Protein AF-A0A923CN54-F1 (afdb_monomer)

Solvent-accessible surface area (backbone atoms only — not comparable to full-atom values): 6720 Å² total; per-residue (Å²): 111,70,64,60,51,50,46,52,52,50,50,55,49,50,35,51,48,52,32,52,49,51,51,50,47,38,72,78,37,7,81,83,65,65,39,68,83,54,52,69,68,59,52,38,51,52,45,40,52,42,47,67,66,42,49,57,47,49,66,72,50,44,60,81,80,33,60,73,70,61,29,54,55,50,41,54,53,52,46,52,53,53,44,51,49,49,48,38,66,76,66,68,44,68,93,79,60,63,65,63,64,55,49,52,47,50,52,51,47,49,53,50,50,52,57,53,60,73,75,107

Mean predicted aligned error: 8.69 Å

Nearest PDB structures (foldseek):
  4u7u-assembly3_M  TM=4.356E-01  e=8.087E+00  Escherichia coli K-12
  8ta2-assembly1_A  TM=2.892E-01  e=6.222E+00  Homo sapiens

Secondary structure (DSSP, 8-state):
-HHHHHHHHHHHHHHHHHHHHHHHHHHHHTTTTT-TTS-HHHHHHHHHHHHHHHHHHHHHTGGGT--HHHHHHHHHHHHHHHHHHHHHHHHT--TTS-HHHHHHHHHHHHHHHHHHHHT-

Sequence (120 aa):
MEYELAFLKALSLTIGLECFMAVLLKKFFGGRLKLSSVSYIRLIGFVAVASALTLPYAWFILPAFFSGLTYILIAEVSVTLVEAVFYGFALKLPYKIPIWSAITLSVAANAFSYLVGLAS

Structure (mmCIF, N/CA/C/O backbone):
data_AF-A0A923CN54-F1
#
_entry.id   AF-A0A923CN54-F1
#
loop_
_atom_site.group_PDB
_atom_site.id
_atom_site.type_symbol
_atom_site.label_atom_id
_atom_site.label_alt_id
_atom_site.label_comp_id
_atom_site.label_asym_id
_atom_site.label_entity_id
_atom_site.label_seq_id
_atom_site.pdbx_PDB_ins_code
_atom_site.Cartn_x
_atom_site.Cartn_y
_atom_site.Cartn_z
_atom_site.occupancy
_atom_site.B_iso_or_equiv
_atom_site.auth_seq_id
_atom_site.auth_comp_id
_atom_site.auth_asym_id
_atom_site.auth_atom_id
_atom_site.pdbx_PDB_model_num
ATOM 1 N N . MET A 1 1 ? 21.859 -1.957 -8.298 1.00 64.25 1 M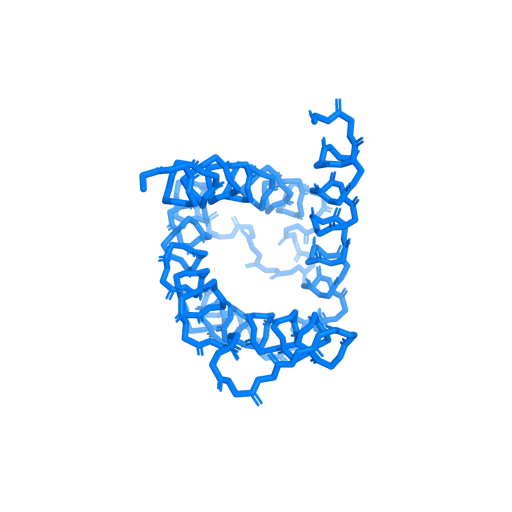ET A N 1
ATOM 2 C CA . MET A 1 1 ? 21.942 -1.216 -7.017 1.00 64.25 1 MET A CA 1
ATOM 3 C C . MET A 1 1 ? 21.109 0.065 -7.024 1.00 64.25 1 MET A C 1
ATOM 5 O O . MET A 1 1 ? 20.400 0.316 -6.056 1.00 64.25 1 MET A O 1
ATOM 9 N N . GLU A 1 2 ? 21.181 0.889 -8.078 1.00 84.19 2 GLU A N 1
ATOM 10 C CA . GLU A 1 2 ? 20.380 2.125 -8.167 1.00 84.19 2 GLU A CA 1
ATOM 11 C C . GLU A 1 2 ? 18.870 1.856 -8.243 1.00 84.19 2 GLU A C 1
ATOM 13 O O . GLU A 1 2 ? 18.090 2.548 -7.591 1.00 84.19 2 GLU A O 1
ATOM 18 N N . TYR A 1 3 ? 18.459 0.813 -8.971 1.00 83.50 3 TYR A N 1
ATOM 19 C CA . TYR A 1 3 ? 17.051 0.443 -9.129 1.00 83.50 3 TYR A CA 1
ATOM 20 C C . TYR A 1 3 ? 16.423 -0.059 -7.821 1.00 83.50 3 TYR A C 1
ATOM 22 O O . TYR A 1 3 ? 15.319 0.329 -7.461 1.00 83.50 3 TYR A O 1
ATOM 30 N N . GLU A 1 4 ? 17.149 -0.876 -7.064 1.00 87.38 4 GLU A N 1
ATOM 31 C CA . GLU A 1 4 ? 16.719 -1.416 -5.776 1.00 87.38 4 GLU A CA 1
ATOM 32 C C . GLU A 1 4 ? 16.634 -0.310 -4.718 1.00 87.38 4 GLU A C 1
ATOM 34 O O . GLU A 1 4 ? 15.720 -0.300 -3.896 1.00 87.38 4 GLU A O 1
ATOM 39 N N . LEU A 1 5 ? 17.544 0.668 -4.763 1.00 88.88 5 LEU A N 1
ATOM 40 C CA . LEU A 1 5 ? 17.465 1.849 -3.908 1.00 88.88 5 LEU A CA 1
ATOM 41 C C . LEU A 1 5 ? 16.268 2.735 -4.281 1.00 88.88 5 LEU A C 1
ATOM 43 O O . LEU A 1 5 ? 15.574 3.224 -3.390 1.00 88.88 5 LEU A O 1
ATOM 47 N N . ALA A 1 6 ? 16.010 2.933 -5.577 1.00 85.12 6 ALA A N 1
ATOM 48 C CA . ALA A 1 6 ? 14.828 3.648 -6.054 1.00 85.12 6 ALA A CA 1
ATOM 49 C C . ALA A 1 6 ? 13.538 2.940 -5.612 1.00 85.12 6 ALA A C 1
ATOM 51 O O . ALA A 1 6 ? 12.632 3.592 -5.096 1.00 85.12 6 ALA A O 1
ATOM 52 N N . PHE A 1 7 ? 13.505 1.609 -5.704 1.00 87.88 7 PHE A N 1
ATOM 53 C CA . PHE A 1 7 ? 12.419 0.786 -5.185 1.00 87.88 7 PHE A CA 1
ATOM 54 C C . PHE A 1 7 ? 12.218 0.992 -3.681 1.00 87.88 7 PHE A C 1
ATOM 56 O O . PHE A 1 7 ? 11.102 1.261 -3.255 1.00 87.88 7 PHE A O 1
ATOM 63 N N . LEU A 1 8 ? 13.273 0.921 -2.863 1.00 89.81 8 LEU A N 1
ATOM 64 C CA . LEU A 1 8 ? 13.152 1.100 -1.410 1.00 89.81 8 LEU A CA 1
ATOM 65 C C . LEU A 1 8 ? 12.653 2.500 -1.033 1.00 89.81 8 LEU A C 1
ATOM 67 O O . LEU A 1 8 ? 11.864 2.640 -0.094 1.00 89.81 8 LEU A O 1
ATOM 71 N N . LYS A 1 9 ? 13.082 3.532 -1.770 1.00 84.56 9 LYS A N 1
ATOM 72 C CA . LYS A 1 9 ? 12.580 4.903 -1.609 1.00 84.56 9 LYS A CA 1
ATOM 73 C C . LYS A 1 9 ? 11.095 4.989 -1.956 1.00 84.56 9 LYS A C 1
ATOM 75 O O . LYS A 1 9 ? 10.329 5.511 -1.150 1.00 84.56 9 LYS A O 1
ATOM 80 N N . ALA A 1 10 ? 10.697 4.446 -3.107 1.00 82.56 10 ALA A N 1
ATOM 81 C CA . ALA A 1 10 ? 9.304 4.407 -3.539 1.00 82.56 10 ALA A CA 1
ATOM 82 C C . ALA A 1 10 ? 8.436 3.629 -2.540 1.00 82.56 10 ALA A C 1
ATOM 84 O O . ALA A 1 10 ? 7.441 4.155 -2.065 1.00 82.56 10 ALA A O 1
ATOM 85 N N . LEU A 1 11 ? 8.870 2.439 -2.122 1.00 85.94 11 LEU A N 1
ATOM 86 C CA . LEU A 1 11 ? 8.191 1.611 -1.128 1.00 85.94 11 LEU A CA 1
ATOM 87 C C . LEU A 1 11 ? 7.972 2.359 0.192 1.00 85.94 11 LEU A C 1
ATOM 89 O O . LEU A 1 11 ? 6.862 2.382 0.720 1.00 85.94 11 LEU A O 1
ATOM 93 N N . SER A 1 12 ? 9.024 2.987 0.721 1.00 86.31 12 SER A N 1
ATOM 94 C CA . SER A 1 12 ? 8.948 3.727 1.985 1.00 86.31 12 SER A CA 1
ATOM 95 C C . SER A 1 12 ? 7.998 4.921 1.881 1.00 86.31 12 SER A C 1
ATOM 97 O O . SER A 1 12 ? 7.214 5.171 2.799 1.00 86.31 12 SER A O 1
ATOM 99 N N . LEU A 1 13 ? 8.043 5.640 0.755 1.00 83.00 13 LEU A N 1
ATOM 100 C CA . LEU A 1 13 ? 7.150 6.759 0.477 1.00 83.00 13 LEU A CA 1
ATOM 101 C C . LEU A 1 13 ? 5.693 6.291 0.373 1.00 83.00 13 LEU A C 1
ATOM 103 O O . LEU A 1 13 ? 4.830 6.857 1.043 1.00 83.00 13 LEU A O 1
ATOM 107 N N . THR A 1 14 ? 5.425 5.238 -0.402 1.00 84.31 14 THR A N 1
ATOM 108 C CA . THR A 1 14 ? 4.080 4.687 -0.594 1.00 84.31 14 THR A CA 1
ATOM 109 C C . THR A 1 14 ? 3.486 4.201 0.722 1.00 84.31 14 THR A C 1
ATOM 111 O O . THR A 1 14 ? 2.396 4.638 1.080 1.00 84.31 14 THR A O 1
ATOM 114 N N . ILE A 1 15 ? 4.227 3.411 1.510 1.00 86.81 15 ILE A N 1
ATOM 115 C CA . ILE A 1 15 ? 3.770 2.966 2.837 1.00 86.81 15 ILE A CA 1
ATOM 116 C C . ILE A 1 15 ? 3.436 4.170 3.723 1.00 86.81 15 ILE A C 1
ATOM 118 O O . ILE A 1 15 ? 2.399 4.180 4.388 1.00 86.81 15 ILE A O 1
ATOM 122 N N . GLY A 1 16 ? 4.294 5.195 3.734 1.00 85.06 16 GLY A N 1
ATOM 123 C CA . GLY A 1 16 ? 4.073 6.407 4.519 1.00 85.06 16 GLY A CA 1
ATOM 124 C C . GLY A 1 16 ? 2.784 7.133 4.127 1.00 85.06 16 GLY A C 1
ATOM 125 O O . GLY A 1 16 ? 1.970 7.460 4.996 1.00 85.06 16 GLY A O 1
ATOM 126 N N . LEU A 1 17 ? 2.575 7.346 2.826 1.00 82.31 17 LEU A N 1
ATOM 127 C CA . LEU A 1 17 ? 1.393 8.019 2.285 1.00 82.31 17 LEU A CA 1
ATOM 128 C C . LEU A 1 17 ? 0.114 7.217 2.532 1.00 82.31 17 LEU A C 1
ATOM 130 O O . LEU A 1 17 ? -0.882 7.775 2.992 1.00 82.31 17 LEU A O 1
ATOM 134 N N . GLU A 1 18 ? 0.135 5.911 2.290 1.00 81.31 18 GLU A N 1
ATOM 135 C CA . GLU A 1 18 ? -1.026 5.046 2.491 1.00 81.31 18 GLU A CA 1
ATOM 136 C C . GLU A 1 18 ? -1.398 4.944 3.968 1.00 81.31 18 GLU A C 1
ATOM 138 O O . GLU A 1 18 ? -2.572 5.068 4.321 1.00 81.31 18 GLU A O 1
ATOM 143 N N . CYS A 1 19 ? -0.411 4.807 4.860 1.00 86.75 19 CYS A N 1
ATOM 144 C CA . CYS A 1 19 ? -0.652 4.809 6.300 1.00 86.75 19 CYS A CA 1
ATOM 145 C C . CYS A 1 19 ? -1.238 6.147 6.764 1.00 86.75 19 CYS A C 1
ATOM 147 O O . CYS A 1 19 ? -2.215 6.164 7.519 1.00 86.75 19 CYS A O 1
ATOM 149 N N . PHE A 1 20 ? -0.680 7.269 6.300 1.00 84.31 20 PHE A N 1
ATOM 150 C CA . PHE A 1 20 ? -1.197 8.601 6.610 1.00 84.31 20 PHE A CA 1
ATOM 151 C C . PHE A 1 20 ? -2.650 8.752 6.154 1.00 84.31 20 PHE A C 1
ATOM 153 O O . PHE A 1 20 ? -3.525 9.138 6.936 1.00 84.31 20 PHE A O 1
ATOM 160 N N . MET A 1 21 ? -2.936 8.378 4.911 1.00 79.25 21 MET A N 1
ATOM 161 C CA . MET A 1 21 ? -4.276 8.494 4.365 1.00 79.25 21 MET A CA 1
ATOM 162 C C . MET A 1 21 ? -5.270 7.533 5.029 1.00 79.25 21 MET A C 1
ATOM 164 O O . MET A 1 21 ? -6.411 7.921 5.285 1.00 79.25 21 MET A O 1
ATOM 168 N N . ALA A 1 22 ? -4.859 6.317 5.396 1.00 82.75 22 ALA A N 1
ATOM 169 C CA . ALA A 1 22 ? -5.691 5.387 6.157 1.00 82.75 22 ALA A CA 1
ATOM 170 C C . ALA A 1 22 ? -6.077 5.964 7.530 1.00 82.75 22 ALA A C 1
ATOM 172 O O . ALA A 1 22 ? -7.231 5.855 7.959 1.00 82.75 22 ALA A O 1
ATOM 173 N N . VAL A 1 23 ? -5.143 6.645 8.205 1.00 87.31 23 VAL A N 1
ATOM 174 C CA . VAL A 1 23 ? -5.419 7.362 9.459 1.00 87.31 23 VAL A CA 1
ATOM 175 C C . VAL A 1 23 ? -6.430 8.489 9.237 1.00 87.31 23 VAL A C 1
ATOM 177 O O . VAL A 1 23 ? -7.382 8.599 10.016 1.00 87.31 23 VAL A O 1
ATOM 180 N N . LEU A 1 24 ? -6.283 9.291 8.175 1.00 83.31 24 LEU A N 1
ATOM 181 C CA . LEU A 1 24 ? -7.252 10.338 7.832 1.00 83.31 24 LEU A CA 1
ATOM 182 C C . LEU A 1 24 ? -8.640 9.760 7.528 1.00 83.31 24 LEU A C 1
ATOM 184 O O . LEU A 1 24 ? -9.635 10.242 8.074 1.00 83.31 24 LEU A O 1
ATOM 188 N N . LEU A 1 25 ? -8.720 8.696 6.725 1.00 80.75 25 LEU A N 1
ATOM 189 C CA . LEU A 1 25 ? -9.978 8.019 6.406 1.00 80.75 25 LEU A CA 1
ATOM 190 C C . LEU A 1 25 ? -10.667 7.502 7.665 1.00 80.75 25 LEU A C 1
ATOM 192 O O . LEU A 1 25 ? -11.869 7.702 7.841 1.00 80.75 25 LEU A O 1
ATOM 196 N N . LYS A 1 26 ? -9.918 6.892 8.585 1.00 83.25 26 LYS A N 1
ATOM 197 C CA . LYS A 1 26 ? -10.478 6.470 9.867 1.00 83.25 26 LYS A CA 1
ATOM 198 C C . LYS A 1 26 ? -10.950 7.667 10.700 1.00 83.25 26 LYS A C 1
ATOM 200 O O . LYS A 1 26 ? -12.033 7.599 11.275 1.00 83.25 26 LYS A O 1
ATOM 205 N N . LYS A 1 27 ? -10.180 8.756 10.761 1.00 85.94 27 LYS A N 1
ATOM 206 C CA . LYS A 1 27 ? -10.527 9.952 11.545 1.00 85.94 27 LYS A CA 1
ATOM 207 C C 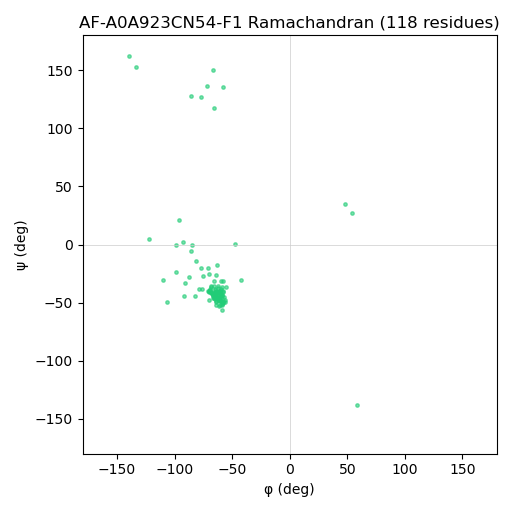. LYS A 1 27 ? -11.811 10.622 11.048 1.00 85.94 27 LYS A C 1
ATOM 209 O O . LYS A 1 27 ? -12.661 10.963 11.863 1.00 85.94 27 LYS A O 1
ATOM 214 N N . PHE A 1 28 ? -11.963 10.793 9.735 1.00 82.06 28 PHE A N 1
ATOM 215 C CA . PHE A 1 28 ? -13.098 11.518 9.149 1.00 82.06 28 PHE A CA 1
ATOM 216 C C . PHE A 1 28 ? -14.296 10.625 8.812 1.00 82.06 28 PHE A C 1
ATOM 218 O O . PHE A 1 28 ? -15.442 11.053 8.931 1.00 82.06 28 PHE A O 1
ATOM 225 N N . PHE A 1 29 ? -14.055 9.374 8.421 1.00 78.25 29 PHE A N 1
ATOM 226 C CA . PHE A 1 29 ? -15.087 8.471 7.906 1.00 78.25 29 PHE A CA 1
ATOM 227 C C . PHE A 1 29 ? -15.217 7.171 8.705 1.00 78.25 29 PHE A C 1
ATOM 229 O O . PHE A 1 29 ? -16.028 6.317 8.345 1.00 78.25 29 PHE A O 1
ATOM 236 N N . GLY A 1 30 ? -14.488 7.007 9.814 1.00 72.25 30 GLY A N 1
ATOM 237 C CA . GLY A 1 30 ? -14.413 5.742 10.548 1.00 72.25 30 GLY A CA 1
ATOM 238 C C . GLY A 1 30 ? -15.754 5.197 11.041 1.00 72.25 30 GLY A C 1
ATOM 239 O O . GLY A 1 30 ? -15.934 3.981 11.061 1.00 72.25 30 GLY A O 1
ATOM 240 N N . GLY A 1 31 ? -16.720 6.065 11.361 1.00 72.62 31 GLY A N 1
ATOM 241 C CA . GLY A 1 31 ? -18.085 5.649 11.707 1.00 72.62 31 GLY A CA 1
ATOM 242 C C . GLY A 1 31 ? -18.870 5.079 10.518 1.00 72.62 31 GLY A C 1
ATOM 243 O O . GLY A 1 31 ? -19.568 4.080 10.664 1.00 72.62 31 GLY A O 1
ATOM 244 N N . ARG A 1 32 ? -18.711 5.659 9.319 1.00 72.44 32 ARG A N 1
ATOM 245 C CA . ARG A 1 32 ? -19.373 5.191 8.085 1.00 72.44 32 ARG A CA 1
ATOM 246 C C . ARG A 1 32 ? -18.718 3.930 7.528 1.00 72.44 32 ARG A C 1
ATOM 248 O O . ARG A 1 32 ? -19.405 3.031 7.060 1.00 72.44 32 ARG A O 1
ATOM 255 N N . LEU A 1 33 ? -17.392 3.861 7.618 1.00 67.50 33 LEU A N 1
ATOM 256 C CA . LEU A 1 33 ? -16.583 2.746 7.126 1.00 67.50 33 LEU A CA 1
ATOM 257 C C . LEU A 1 33 ? -16.467 1.595 8.133 1.00 67.50 33 LEU A C 1
ATOM 259 O O . LEU A 1 33 ? -15.801 0.611 7.843 1.00 67.50 33 LEU A O 1
ATOM 263 N N . LYS A 1 34 ? -17.085 1.705 9.320 1.00 74.31 34 LYS A N 1
ATOM 264 C CA . LYS A 1 34 ? -16.947 0.741 10.429 1.00 74.31 34 LYS A CA 1
ATOM 265 C C . LYS A 1 34 ? -15.487 0.474 10.838 1.00 74.31 34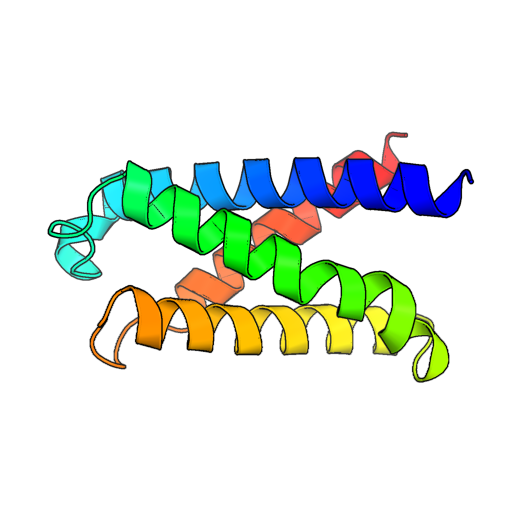 LYS A C 1
ATOM 267 O O . LYS A 1 34 ? -15.172 -0.576 11.386 1.00 74.31 34 LYS A O 1
ATOM 272 N N . LEU A 1 35 ? -14.607 1.451 10.620 1.00 74.06 35 LEU A N 1
ATOM 273 C CA . LEU A 1 35 ? -13.201 1.425 11.039 1.00 74.06 35 LEU A CA 1
ATOM 274 C C . LEU A 1 35 ? -13.012 1.923 12.480 1.00 74.06 35 LEU A C 1
ATOM 276 O O . LEU A 1 35 ? -11.900 1.886 13.004 1.00 74.06 35 LEU A O 1
ATOM 280 N N . SER A 1 36 ? -14.074 2.407 13.130 1.00 72.81 36 SER A N 1
ATOM 281 C CA . SER A 1 36 ? -14.029 2.921 14.505 1.00 72.81 36 SER A CA 1
ATOM 282 C C . SER A 1 36 ? -13.568 1.877 15.527 1.00 72.81 36 SER A C 1
ATOM 284 O O . SER A 1 36 ? -12.901 2.238 16.493 1.00 72.81 36 SER A O 1
ATOM 286 N N . SER A 1 37 ? -13.862 0.594 15.299 1.00 79.88 37 SER A N 1
ATOM 287 C CA . SER A 1 37 ? -13.459 -0.520 16.169 1.00 79.88 37 SER A CA 1
ATOM 288 C C . SER A 1 37 ? -12.022 -1.006 15.938 1.00 79.88 37 SER A C 1
ATOM 290 O O . SER A 1 37 ? -11.473 -1.732 16.765 1.00 79.88 37 SER A O 1
ATOM 292 N N . VAL A 1 38 ? -11.389 -0.619 14.828 1.00 83.19 38 VAL A N 1
ATOM 293 C CA . VAL A 1 38 ? -10.024 -1.031 14.482 1.00 83.19 38 VAL A CA 1
ATOM 294 C C . VAL A 1 38 ? -9.034 -0.083 15.156 1.00 83.19 38 VAL A C 1
ATOM 296 O O . VAL A 1 38 ? -9.123 1.130 14.983 1.00 83.19 38 VAL A O 1
ATOM 299 N N . SER A 1 39 ? -8.048 -0.590 15.899 1.00 89.06 39 SER A N 1
ATOM 300 C CA . SER A 1 39 ? -7.000 0.261 16.484 1.00 89.06 39 SER A CA 1
ATOM 301 C C . SER A 1 39 ? -6.113 0.893 15.400 1.00 89.06 39 SER A C 1
ATOM 303 O O . SER A 1 39 ? -5.923 0.326 14.327 1.00 89.06 39 SER A O 1
ATOM 305 N N . TYR A 1 40 ? -5.564 2.087 15.655 1.00 87.69 40 TYR A N 1
ATOM 306 C CA . TYR A 1 40 ? -4.688 2.761 14.680 1.00 87.69 40 TYR A CA 1
ATOM 307 C C . TYR A 1 40 ? -3.442 1.933 14.352 1.00 87.69 40 TYR A C 1
ATOM 309 O O . TYR A 1 40 ? -3.083 1.818 13.188 1.00 87.69 40 TYR A O 1
ATOM 317 N N . ILE A 1 41 ? -2.851 1.289 15.362 1.00 91.12 41 ILE A N 1
ATOM 318 C CA . ILE A 1 41 ? -1.696 0.395 15.199 1.00 91.12 41 ILE A CA 1
ATOM 319 C C . ILE A 1 41 ? -2.039 -0.760 14.255 1.00 91.12 41 ILE A C 1
ATOM 321 O O . ILE A 1 41 ? -1.277 -1.060 13.344 1.00 91.12 41 ILE A O 1
ATOM 325 N N . ARG A 1 42 ? -3.211 -1.382 14.437 1.00 87.25 42 ARG A N 1
ATOM 326 C CA . ARG A 1 42 ? -3.655 -2.483 13.578 1.00 87.25 42 ARG A CA 1
ATOM 327 C C . ARG A 1 42 ? -3.893 -2.017 12.143 1.00 87.25 42 ARG A C 1
ATOM 329 O O . ARG A 1 42 ? -3.506 -2.719 11.221 1.00 87.25 42 ARG A O 1
ATOM 336 N N . LEU A 1 43 ? -4.507 -0.847 11.964 1.00 86.25 43 LEU A N 1
ATOM 337 C CA . LEU A 1 43 ? -4.752 -0.268 10.644 1.00 86.25 43 LEU A CA 1
ATOM 338 C C . LEU A 1 43 ? -3.438 0.005 9.899 1.00 86.25 43 LEU A C 1
ATOM 340 O O . LEU A 1 43 ? -3.265 -0.479 8.789 1.00 86.25 43 LEU A O 1
ATOM 344 N N . ILE A 1 44 ? -2.509 0.720 10.537 1.00 89.38 44 ILE A N 1
ATOM 345 C CA . ILE A 1 44 ? -1.195 1.055 9.969 1.00 89.38 44 ILE A CA 1
ATOM 346 C C . ILE A 1 44 ? -0.402 -0.217 9.662 1.00 89.38 44 ILE A C 1
ATOM 348 O O . ILE A 1 44 ? 0.153 -0.342 8.579 1.00 89.38 44 ILE A O 1
ATOM 352 N N . GLY A 1 45 ? -0.387 -1.182 10.587 1.00 89.19 45 GLY A N 1
ATOM 353 C CA . GLY A 1 45 ? 0.320 -2.445 10.391 1.00 89.19 45 GLY A CA 1
ATOM 354 C C . GLY A 1 45 ? -0.193 -3.224 9.1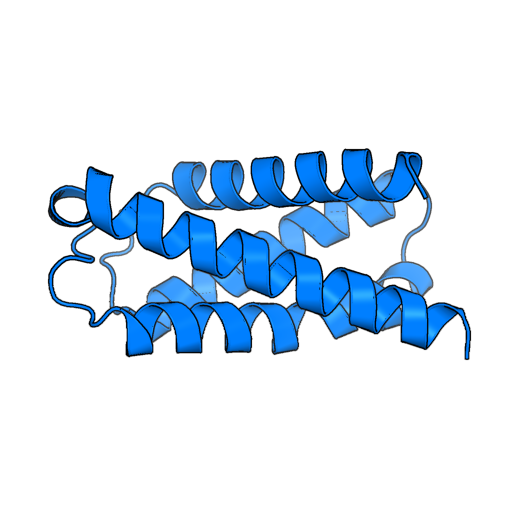82 1.00 89.19 45 GLY A C 1
ATOM 355 O O . GLY A 1 45 ? 0.608 -3.707 8.390 1.00 89.19 45 GLY A O 1
ATOM 356 N N . PHE A 1 46 ? -1.514 -3.313 8.997 1.00 87.62 46 PHE A N 1
ATOM 357 C CA . PHE A 1 46 ? -2.072 -4.001 7.831 1.00 87.62 46 PHE A CA 1
ATOM 358 C C . PHE A 1 46 ? -1.819 -3.267 6.521 1.00 87.62 46 PHE A C 1
ATOM 360 O O . PHE A 1 46 ? -1.516 -3.933 5.539 1.00 87.62 46 PHE A O 1
ATOM 367 N N . VAL A 1 47 ? -1.921 -1.935 6.510 1.00 85.81 47 VAL A N 1
ATOM 368 C CA . VAL A 1 47 ? -1.580 -1.122 5.334 1.00 85.81 47 VAL A CA 1
ATOM 369 C C . VAL A 1 47 ? -0.125 -1.354 4.952 1.00 85.81 47 VAL A C 1
ATOM 371 O O . VAL A 1 47 ? 0.133 -1.861 3.873 1.00 85.81 47 VAL A O 1
ATOM 374 N N . ALA A 1 48 ? 0.811 -1.142 5.878 1.00 88.38 48 ALA A N 1
ATOM 375 C CA . ALA A 1 48 ? 2.234 -1.313 5.606 1.00 88.38 48 ALA A CA 1
ATOM 376 C C . ALA A 1 48 ? 2.599 -2.728 5.125 1.00 88.38 48 ALA A C 1
ATOM 378 O O . ALA A 1 48 ? 3.408 -2.879 4.214 1.00 88.38 48 ALA A O 1
ATOM 379 N N . VAL A 1 49 ? 2.007 -3.770 5.724 1.00 90.62 49 VAL A N 1
ATOM 380 C CA . VAL A 1 49 ? 2.236 -5.158 5.297 1.00 90.62 49 VAL A CA 1
ATOM 381 C C . VAL A 1 49 ? 1.644 -5.414 3.915 1.00 90.62 49 VAL A C 1
ATOM 383 O O . VAL A 1 49 ? 2.292 -6.074 3.109 1.00 90.62 49 VAL A O 1
ATOM 386 N N . ALA A 1 50 ? 0.444 -4.905 3.625 1.00 87.06 50 ALA A N 1
ATOM 387 C CA . ALA A 1 50 ? -0.172 -5.069 2.315 1.00 87.06 50 ALA A CA 1
ATOM 388 C C . ALA A 1 50 ? 0.700 -4.430 1.223 1.00 87.06 50 ALA A C 1
ATOM 390 O O . ALA A 1 50 ? 1.108 -5.149 0.314 1.00 87.06 50 ALA A O 1
ATOM 391 N N . SER A 1 51 ? 1.100 -3.161 1.373 1.00 86.69 51 SER A N 1
ATOM 392 C CA . SER A 1 51 ? 1.951 -2.478 0.387 1.00 86.69 51 SER A CA 1
ATOM 393 C C . SER A 1 51 ? 3.318 -3.156 0.244 1.00 86.69 51 SER A C 1
ATOM 395 O O . SER A 1 51 ? 3.822 -3.334 -0.864 1.00 86.69 51 SER A O 1
ATOM 397 N N . ALA A 1 52 ? 3.927 -3.594 1.354 1.00 89.31 52 ALA A N 1
ATOM 398 C CA . ALA A 1 52 ? 5.206 -4.307 1.325 1.00 89.31 52 ALA A CA 1
ATOM 399 C C . ALA A 1 52 ? 5.134 -5.664 0.611 1.00 89.31 52 ALA A C 1
ATOM 401 O O . ALA A 1 52 ? 6.146 -6.130 0.090 1.00 89.31 52 ALA A O 1
ATOM 402 N N . LEU A 1 53 ? 3.959 -6.295 0.575 1.00 89.44 53 LEU A N 1
ATOM 403 C CA . LEU A 1 53 ? 3.743 -7.551 -0.136 1.00 89.44 53 LEU A CA 1
ATOM 404 C C . LEU A 1 53 ? 3.355 -7.346 -1.602 1.00 89.44 53 LEU A C 1
ATOM 406 O O . LEU A 1 53 ? 3.645 -8.226 -2.403 1.00 89.44 53 LEU A O 1
ATOM 410 N N . THR A 1 54 ? 2.721 -6.233 -1.973 1.00 88.25 54 THR A N 1
ATOM 411 C CA . THR A 1 54 ? 2.226 -5.986 -3.340 1.00 88.25 54 THR A CA 1
ATOM 412 C C . THR A 1 54 ? 3.245 -5.264 -4.223 1.00 88.25 54 THR A C 1
ATOM 414 O O . THR A 1 54 ? 3.489 -5.686 -5.357 1.00 88.25 54 THR A O 1
ATOM 417 N N . LEU A 1 55 ? 3.902 -4.221 -3.709 1.00 85.44 55 LEU A N 1
ATOM 418 C CA . LEU A 1 55 ? 4.830 -3.379 -4.474 1.00 85.44 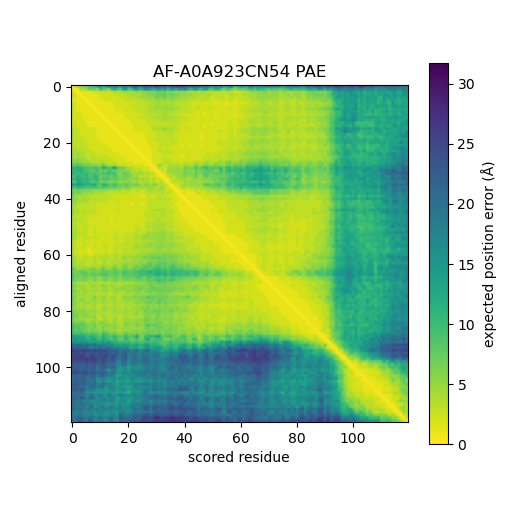55 LEU A CA 1
ATOM 419 C C . LEU A 1 55 ? 6.040 -4.117 -5.072 1.00 85.44 55 LEU A C 1
ATOM 421 O O . LEU A 1 55 ? 6.389 -3.800 -6.212 1.00 85.44 55 LEU A O 1
ATOM 425 N N . PRO A 1 56 ? 6.674 -5.108 -4.405 1.00 89.81 56 PRO A N 1
ATOM 426 C CA . PRO A 1 56 ? 7.758 -5.865 -5.028 1.00 89.81 56 PRO A CA 1
ATOM 427 C C . PRO A 1 56 ? 7.323 -6.577 -6.315 1.00 89.81 56 PRO A C 1
ATOM 429 O O . PRO A 1 56 ? 8.081 -6.625 -7.279 1.00 89.81 56 PRO A O 1
ATOM 432 N N . TYR A 1 57 ? 6.094 -7.099 -6.373 1.00 88.31 57 TYR A N 1
ATOM 433 C CA . TYR A 1 57 ? 5.590 -7.762 -7.579 1.00 88.31 57 TYR A CA 1
ATOM 434 C C . TYR A 1 57 ? 5.343 -6.753 -8.702 1.00 88.31 57 TYR A C 1
ATOM 436 O O . TYR A 1 57 ? 5.694 -7.014 -9.854 1.00 88.31 57 TYR A O 1
ATOM 444 N N . ALA A 1 58 ? 4.797 -5.583 -8.361 1.00 86.12 58 ALA A N 1
ATOM 445 C CA . ALA A 1 58 ? 4.600 -4.499 -9.316 1.00 86.12 58 ALA A CA 1
ATOM 446 C C . ALA A 1 58 ? 5.930 -3.999 -9.905 1.00 86.12 58 ALA A C 1
ATOM 448 O O . ALA A 1 58 ? 6.002 -3.777 -11.105 1.00 86.12 58 ALA A O 1
ATOM 449 N N . TRP A 1 59 ? 6.986 -3.877 -9.096 1.00 88.38 59 TRP A N 1
ATOM 450 C CA . TRP A 1 59 ? 8.287 -3.372 -9.550 1.00 88.38 59 TRP A CA 1
ATOM 451 C C . TRP A 1 59 ? 9.157 -4.428 -10.235 1.00 88.38 59 TRP A C 1
ATOM 453 O O . TRP A 1 59 ? 9.740 -4.154 -11.274 1.00 88.38 59 TRP A O 1
ATOM 463 N N . PHE A 1 60 ? 9.263 -5.639 -9.688 1.00 89.06 60 PHE A N 1
ATOM 464 C CA . PHE A 1 60 ? 10.251 -6.611 -10.169 1.00 89.06 60 PHE A CA 1
ATOM 465 C C . PHE A 1 60 ? 9.688 -7.651 -11.140 1.00 89.06 60 PHE A C 1
ATOM 467 O O . PHE A 1 60 ? 10.450 -8.223 -11.915 1.00 89.06 60 PHE A O 1
ATOM 474 N N . ILE A 1 61 ? 8.378 -7.921 -11.109 1.00 90.56 61 ILE A N 1
ATOM 475 C CA . ILE A 1 61 ? 7.770 -9.005 -11.898 1.00 90.56 61 ILE A CA 1
ATOM 476 C C . ILE A 1 61 ? 6.968 -8.442 -13.068 1.00 90.56 61 ILE A C 1
ATOM 478 O O . ILE A 1 61 ? 7.156 -8.870 -14.204 1.00 90.56 61 ILE A O 1
ATOM 482 N N . LEU A 1 62 ? 6.096 -7.462 -12.823 1.00 86.12 62 LEU A N 1
ATOM 483 C CA . LEU A 1 62 ? 5.205 -6.922 -13.854 1.00 86.12 62 LEU A CA 1
ATOM 484 C C . LEU A 1 62 ? 5.910 -6.341 -15.101 1.00 86.12 62 LEU A C 1
ATOM 486 O O . LEU A 1 62 ? 5.412 -6.592 -16.203 1.00 86.12 62 LEU A O 1
ATOM 490 N N . PRO A 1 63 ? 7.044 -5.612 -14.992 1.00 87.38 63 PRO A N 1
ATOM 491 C CA . PRO A 1 63 ? 7.722 -5.045 -16.161 1.00 87.38 63 PRO A CA 1
ATOM 492 C C . PRO A 1 63 ? 8.256 -6.091 -17.145 1.00 87.38 63 PRO A C 1
ATOM 494 O O . PRO A 1 63 ? 8.530 -5.763 -18.295 1.00 87.38 63 PRO A O 1
ATOM 497 N N . ALA A 1 64 ? 8.394 -7.354 -16.722 1.00 90.12 64 ALA A N 1
ATOM 498 C CA . ALA A 1 64 ? 8.779 -8.445 -17.616 1.00 90.12 64 ALA A CA 1
ATOM 499 C C . ALA A 1 64 ? 7.661 -8.825 -18.607 1.00 90.12 64 ALA A C 1
ATOM 501 O O . ALA A 1 64 ? 7.937 -9.438 -19.636 1.00 90.12 64 ALA A O 1
ATOM 502 N N . PHE A 1 65 ? 6.409 -8.468 -18.304 1.00 90.94 65 PHE A N 1
ATOM 503 C CA . PHE A 1 65 ? 5.231 -8.829 -19.099 1.00 90.94 65 PHE A CA 1
ATOM 504 C C . PHE A 1 65 ? 4.611 -7.637 -19.828 1.00 90.94 65 PHE A C 1
ATOM 506 O O . PHE A 1 65 ? 4.025 -7.806 -20.896 1.00 90.94 65 PHE A O 1
ATOM 513 N N . PHE A 1 66 ? 4.727 -6.436 -19.259 1.00 89.75 66 PHE A N 1
ATOM 514 C CA . PHE A 1 66 ? 4.081 -5.229 -19.767 1.00 89.75 66 PHE A CA 1
ATOM 515 C C . PHE A 1 66 ? 5.063 -4.065 -19.816 1.00 89.75 66 PHE A C 1
ATOM 517 O O . PHE A 1 66 ? 5.986 -3.977 -19.011 1.00 89.75 66 PHE A O 1
ATOM 524 N N . SER A 1 67 ? 4.831 -3.123 -20.727 1.00 88.00 67 SER A N 1
ATOM 525 C CA . SER A 1 67 ? 5.660 -1.926 -20.866 1.00 88.00 67 SER A CA 1
ATOM 526 C C . SER A 1 67 ? 4.821 -0.672 -21.134 1.00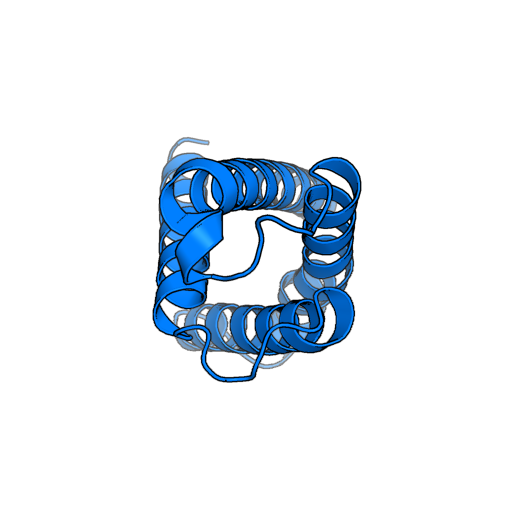 88.00 67 SER A C 1
ATOM 528 O O . SER A 1 67 ? 3.634 -0.735 -21.477 1.00 88.00 67 SER A O 1
ATOM 530 N N . GLY A 1 68 ? 5.429 0.497 -20.915 1.00 84.38 68 GLY A N 1
ATOM 531 C CA . GLY A 1 68 ? 4.796 1.797 -21.143 1.00 84.38 68 GLY A CA 1
ATOM 532 C C . GLY A 1 68 ? 3.508 1.998 -20.338 1.00 84.38 68 GLY A C 1
ATOM 533 O O . GLY A 1 68 ? 3.422 1.635 -19.166 1.00 84.38 68 GLY A O 1
ATOM 534 N N . LEU A 1 69 ? 2.486 2.573 -20.977 1.00 79.56 69 LEU A N 1
ATOM 535 C CA . LEU A 1 69 ? 1.213 2.902 -20.326 1.00 79.56 69 LEU A CA 1
ATOM 536 C C . LEU A 1 69 ? 0.472 1.657 -19.806 1.00 79.56 69 LEU A C 1
ATOM 538 O O . LEU A 1 69 ? -0.149 1.701 -18.748 1.00 79.56 69 LEU A O 1
ATOM 542 N N . THR A 1 70 ? 0.552 0.537 -20.534 1.00 81.38 70 THR A N 1
ATOM 543 C CA . THR A 1 70 ? -0.121 -0.708 -20.127 1.00 81.38 70 THR A CA 1
ATOM 544 C C . THR A 1 70 ? 0.437 -1.268 -18.827 1.00 81.38 70 THR A C 1
ATOM 546 O O . THR A 1 70 ? -0.339 -1.704 -17.982 1.00 81.38 70 THR A O 1
ATOM 549 N N . TYR A 1 71 ? 1.754 -1.181 -18.623 1.00 82.75 71 TYR A N 1
ATOM 550 C CA . TYR A 1 71 ? 2.381 -1.549 -17.356 1.00 82.75 71 TYR A CA 1
ATOM 551 C C . TYR A 1 71 ? 1.816 -0.732 -16.191 1.00 82.75 71 TYR A C 1
ATOM 553 O O . TYR A 1 71 ? 1.377 -1.321 -15.209 1.00 82.75 71 TYR A O 1
ATOM 561 N N . ILE A 1 72 ? 1.770 0.597 -16.324 1.00 76.50 72 ILE A N 1
ATOM 562 C CA . ILE A 1 72 ? 1.298 1.496 -15.260 1.00 76.50 72 ILE A CA 1
ATOM 563 C C . ILE A 1 72 ? -0.143 1.149 -14.873 1.00 76.50 72 ILE A C 1
ATOM 565 O O . ILE A 1 72 ? -0.428 0.897 -13.707 1.00 76.50 72 ILE A O 1
ATOM 569 N N . LEU A 1 73 ? -1.038 1.049 -15.860 1.00 77.00 73 LEU A N 1
ATOM 570 C CA . LEU A 1 73 ? -2.452 0.763 -15.610 1.00 77.00 73 LEU A CA 1
ATOM 571 C C . LEU A 1 73 ? -2.664 -0.607 -14.953 1.00 77.00 73 LEU A C 1
ATOM 573 O O . LEU A 1 73 ? -3.457 -0.735 -14.021 1.00 77.00 73 LEU A O 1
ATOM 577 N N . ILE A 1 74 ? -1.959 -1.640 -15.422 1.00 82.00 74 ILE A N 1
ATOM 578 C CA . ILE A 1 74 ? -2.094 -2.992 -14.867 1.00 82.00 74 ILE A CA 1
ATOM 579 C C . ILE A 1 74 ? -1.488 -3.051 -13.464 1.00 82.00 74 ILE A C 1
ATOM 581 O O . ILE A 1 74 ? -2.087 -3.668 -12.583 1.00 82.00 74 ILE A O 1
ATOM 585 N N . ALA A 1 75 ? -0.350 -2.393 -13.225 1.00 81.06 75 ALA A N 1
ATOM 586 C CA . ALA A 1 75 ? 0.268 -2.307 -11.906 1.00 81.06 75 ALA A CA 1
ATOM 587 C C . ALA A 1 75 ? -0.686 -1.659 -10.897 1.00 81.06 75 ALA A C 1
ATOM 589 O O . ALA A 1 75 ? -0.990 -2.262 -9.872 1.00 81.06 75 ALA A O 1
ATOM 590 N N . GLU A 1 76 ? -1.236 -0.487 -11.216 1.00 77.38 76 GLU A N 1
ATOM 591 C CA . GLU A 1 76 ? -2.147 0.228 -10.320 1.00 77.38 76 GLU A CA 1
ATOM 592 C C . GLU A 1 76 ? -3.416 -0.572 -10.017 1.00 77.38 76 GLU A C 1
ATOM 594 O O . GLU A 1 76 ? -3.799 -0.720 -8.854 1.00 77.38 76 GLU A O 1
ATOM 599 N N . VAL A 1 77 ? -4.062 -1.134 -11.044 1.00 79.31 77 VAL A N 1
ATOM 600 C CA . VAL A 1 77 ? -5.301 -1.901 -10.861 1.00 79.31 77 VAL A CA 1
ATOM 601 C C . VAL A 1 77 ? -5.039 -3.179 -10.068 1.00 79.31 77 VAL A C 1
ATOM 603 O O . VAL A 1 77 ? -5.796 -3.492 -9.150 1.00 79.31 77 VAL A O 1
ATOM 606 N N . SER A 1 78 ? -3.971 -3.914 -10.386 1.00 80.44 78 SER A N 1
ATOM 607 C CA . SER A 1 78 ? -3.658 -5.172 -9.700 1.00 80.44 78 SER A CA 1
ATOM 608 C C . SER A 1 78 ? -3.287 -4.953 -8.234 1.00 80.44 78 SER A C 1
ATOM 610 O O . SER A 1 78 ? -3.854 -5.625 -7.372 1.00 80.44 78 SER A O 1
ATOM 612 N N . VAL A 1 79 ? -2.424 -3.977 -7.933 1.00 83.19 79 VAL A N 1
ATOM 613 C CA . VAL A 1 79 ? -2.056 -3.613 -6.556 1.00 83.19 79 VAL A CA 1
ATOM 614 C C . VAL A 1 79 ? -3.295 -3.181 -5.774 1.00 83.19 79 VAL A C 1
ATOM 616 O O . VAL A 1 79 ? -3.570 -3.744 -4.716 1.00 83.19 79 VAL A O 1
ATOM 619 N N . THR A 1 80 ? -4.120 -2.292 -6.339 1.00 76.81 80 THR A N 1
ATOM 620 C CA . THR A 1 80 ? -5.352 -1.814 -5.687 1.00 76.81 80 THR A CA 1
ATOM 621 C C . THR A 1 80 ? -6.314 -2.956 -5.365 1.00 76.81 80 THR A C 1
ATOM 623 O O . THR A 1 80 ? -6.892 -3.000 -4.278 1.00 76.81 80 THR A O 1
ATOM 626 N N . LEU A 1 81 ? -6.511 -3.894 -6.298 1.00 78.19 81 LEU A N 1
ATOM 627 C CA . LEU A 1 81 ? -7.403 -5.034 -6.089 1.00 78.19 81 LEU A CA 1
ATOM 628 C C . LEU A 1 81 ? -6.883 -5.960 -4.988 1.00 78.19 81 LEU A C 1
ATOM 630 O O . LEU A 1 81 ? -7.656 -6.361 -4.116 1.00 78.19 81 LEU A O 1
ATOM 634 N N . VAL A 1 82 ? -5.589 -6.285 -5.006 1.00 82.12 82 VAL A N 1
ATOM 635 C CA . VAL A 1 82 ? -4.984 -7.163 -3.998 1.00 82.12 82 VAL A CA 1
ATOM 636 C C . VAL A 1 82 ? -5.041 -6.511 -2.618 1.00 82.12 82 VAL A C 1
ATOM 638 O O . VAL A 1 82 ? -5.467 -7.152 -1.659 1.00 82.12 82 VAL A O 1
ATOM 641 N N . GLU A 1 83 ? -4.709 -5.227 -2.508 1.00 77.62 83 GLU A N 1
ATOM 642 C CA . GLU A 1 83 ? -4.790 -4.492 -1.244 1.00 77.62 83 GLU A CA 1
ATOM 643 C C . GLU A 1 83 ? -6.223 -4.383 -0.728 1.00 77.62 83 GLU A C 1
ATOM 645 O O . GLU A 1 83 ? -6.468 -4.605 0.457 1.00 77.62 83 GLU A O 1
ATOM 650 N N . ALA A 1 84 ? -7.198 -4.136 -1.607 1.00 74.25 84 ALA A N 1
ATOM 651 C CA . ALA A 1 84 ? -8.608 -4.126 -1.229 1.00 74.25 84 ALA A CA 1
ATOM 652 C C . ALA A 1 84 ? -9.058 -5.480 -0.656 1.00 74.25 84 ALA A C 1
ATOM 654 O O . ALA A 1 84 ? -9.790 -5.520 0.337 1.00 74.25 84 ALA A O 1
ATOM 655 N N . VAL A 1 85 ? -8.589 -6.589 -1.237 1.00 78.31 85 VAL A N 1
ATOM 656 C CA . VAL A 1 85 ? -8.830 -7.939 -0.712 1.00 78.31 85 VAL A CA 1
ATOM 657 C C . VAL A 1 85 ? -8.167 -8.115 0.657 1.00 78.31 85 VAL A C 1
ATOM 659 O O . VAL A 1 85 ? -8.830 -8.555 1.601 1.00 78.31 85 VAL A O 1
ATOM 662 N N . PHE A 1 86 ? -6.902 -7.712 0.804 1.00 76.25 86 PHE A N 1
ATOM 663 C CA . PHE A 1 86 ? -6.186 -7.745 2.083 1.00 76.25 86 PHE A CA 1
ATOM 664 C C . PHE A 1 86 ? -6.924 -6.956 3.166 1.00 76.25 86 PHE A C 1
ATOM 666 O O . PHE A 1 86 ? -7.162 -7.485 4.251 1.00 76.25 86 PHE A O 1
ATOM 673 N N . TYR A 1 87 ? -7.361 -5.731 2.873 1.00 72.25 87 TYR A N 1
ATOM 674 C CA . TYR A 1 87 ? -8.128 -4.902 3.802 1.00 72.25 87 TYR A CA 1
ATOM 675 C C . TYR A 1 87 ? -9.484 -5.518 4.140 1.00 72.25 87 TYR A C 1
ATOM 677 O O . TYR A 1 87 ? -9.871 -5.526 5.309 1.00 72.25 87 TYR A O 1
ATOM 685 N N . GLY A 1 88 ? -10.184 -6.091 3.158 1.00 70.19 88 GLY A N 1
ATOM 686 C CA . GLY A 1 88 ? -11.451 -6.790 3.370 1.00 70.19 88 GLY A CA 1
ATOM 687 C C . GLY A 1 88 ? -11.325 -7.945 4.366 1.00 70.19 88 GLY A C 1
ATOM 688 O O . GLY A 1 88 ? -12.087 -8.013 5.335 1.00 70.19 88 GLY A O 1
ATOM 689 N N . PHE A 1 89 ? -10.322 -8.810 4.183 1.00 72.12 89 PHE A N 1
ATOM 690 C CA . PHE A 1 89 ? -10.064 -9.934 5.087 1.00 72.12 89 PHE A CA 1
ATOM 691 C C . PHE A 1 89 ? -9.532 -9.484 6.453 1.00 72.12 89 PHE A C 1
ATOM 693 O O . PHE A 1 89 ? -10.036 -9.919 7.492 1.00 72.12 89 PHE A O 1
ATOM 700 N N . ALA A 1 90 ? -8.535 -8.600 6.471 1.00 67.38 90 ALA A N 1
ATOM 701 C CA . ALA A 1 90 ? -7.831 -8.195 7.684 1.00 67.38 90 ALA A CA 1
ATOM 702 C C . ALA A 1 90 ? -8.694 -7.359 8.635 1.00 67.38 90 ALA A C 1
ATOM 704 O O . ALA A 1 90 ? -8.614 -7.502 9.859 1.00 67.38 90 ALA A O 1
ATOM 705 N N . LEU A 1 91 ? -9.532 -6.483 8.080 1.00 66.06 91 LEU A N 1
ATOM 706 C CA . LEU A 1 91 ? -10.332 -5.538 8.853 1.00 66.06 91 LEU A CA 1
ATOM 707 C C . LEU A 1 91 ? -11.774 -6.024 9.066 1.00 66.06 91 LEU A C 1
ATOM 709 O O . LEU A 1 91 ? -12.544 -5.340 9.740 1.00 66.06 91 LEU A O 1
ATOM 713 N N . LYS A 1 92 ? -12.133 -7.211 8.541 1.00 66.31 92 LYS A N 1
ATOM 714 C CA . LYS A 1 92 ? -13.487 -7.801 8.595 1.00 66.31 92 LYS A CA 1
ATOM 715 C C . LYS A 1 92 ? -14.576 -6.802 8.198 1.00 66.31 92 LYS A C 1
ATOM 717 O O . LYS A 1 92 ? -15.667 -6.773 8.774 1.00 66.31 92 LYS A O 1
ATOM 722 N N . LEU A 1 93 ? -14.253 -5.930 7.252 1.00 58.56 93 LEU A N 1
ATOM 723 C CA . LEU A 1 93 ? -15.160 -4.881 6.831 1.00 58.56 93 LEU A CA 1
ATOM 724 C C . LEU A 1 93 ? -16.291 -5.538 6.034 1.00 58.56 93 LEU A C 1
ATOM 726 O O . LEU A 1 93 ? -16.021 -6.427 5.224 1.00 58.56 93 LEU A O 1
ATOM 730 N N . PRO A 1 94 ? -17.568 -5.164 6.242 1.00 50.66 94 PRO A N 1
ATOM 731 C CA . PRO A 1 94 ? -18.613 -5.662 5.361 1.00 50.66 94 PRO A CA 1
ATOM 732 C C . PRO A 1 94 ? -18.253 -5.243 3.934 1.00 50.66 94 PRO A C 1
ATOM 734 O O . PRO A 1 94 ? -17.902 -4.083 3.729 1.00 50.66 94 PRO A O 1
ATOM 737 N N . TYR A 1 95 ? -18.385 -6.160 2.969 1.00 48.34 95 TYR A N 1
ATOM 738 C CA . TYR A 1 95 ? -18.112 -6.028 1.520 1.00 48.34 95 TYR A CA 1
ATOM 739 C C . TYR A 1 95 ? -18.695 -4.769 0.820 1.00 48.34 95 TYR A C 1
ATOM 741 O O . TYR A 1 95 ? -18.537 -4.587 -0.380 1.00 48.34 95 TYR A O 1
ATOM 749 N N . LYS A 1 96 ? -19.382 -3.893 1.559 1.00 45.06 96 LYS A N 1
ATOM 750 C CA . LYS A 1 96 ? -19.983 -2.621 1.150 1.00 45.06 96 LYS A CA 1
ATOM 751 C C . LYS A 1 96 ? -19.104 -1.395 1.443 1.00 45.06 96 LYS A C 1
ATOM 753 O O . LYS A 1 96 ? -19.634 -0.290 1.548 1.00 45.06 96 LYS A O 1
ATOM 758 N N . ILE A 1 97 ? -17.793 -1.548 1.616 1.00 49.50 97 ILE A N 1
ATOM 759 C CA . ILE A 1 97 ? -16.901 -0.383 1.576 1.00 49.50 97 ILE A CA 1
ATOM 760 C C . ILE A 1 97 ? -16.7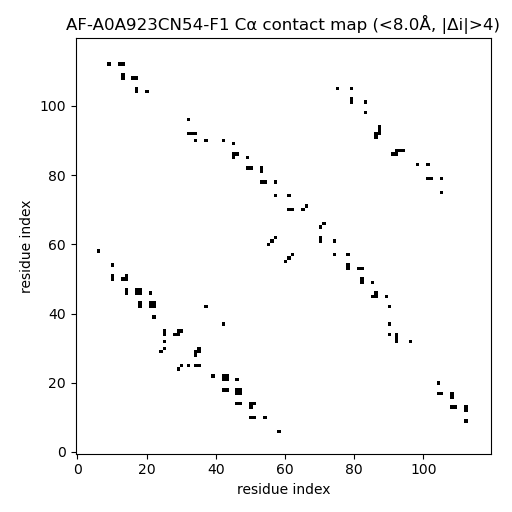19 0.003 0.116 1.00 49.50 97 ILE A C 1
ATOM 762 O O . ILE A 1 97 ? -16.398 -0.866 -0.694 1.00 49.50 97 ILE A O 1
ATOM 766 N N . PRO A 1 98 ? -16.968 1.270 -0.253 1.00 47.25 98 PRO A N 1
ATOM 767 C CA . PRO A 1 98 ? -16.907 1.656 -1.642 1.00 47.25 98 PRO A CA 1
ATOM 768 C C . PRO A 1 98 ? -15.461 1.509 -2.100 1.00 47.25 98 PRO A C 1
ATOM 770 O O . PRO A 1 98 ? -14.565 2.202 -1.617 1.00 47.25 98 PRO A O 1
ATOM 773 N N . ILE A 1 99 ? -15.260 0.612 -3.062 1.00 52.31 99 ILE A N 1
ATOM 774 C CA . ILE A 1 99 ? -14.033 0.454 -3.850 1.00 52.31 99 ILE A CA 1
ATOM 775 C C . ILE A 1 99 ? -13.467 1.830 -4.260 1.00 52.31 99 ILE A C 1
ATOM 777 O O . ILE A 1 99 ? -12.263 2.038 -4.261 1.00 52.31 99 ILE A O 1
ATOM 781 N N . TRP A 1 100 ? -14.349 2.818 -4.448 1.00 41.81 100 TRP A N 1
ATOM 782 C CA . TRP A 1 100 ? -14.057 4.224 -4.709 1.00 41.81 100 TRP A CA 1
ATOM 783 C C . TRP A 1 100 ? -13.159 4.912 -3.682 1.00 41.81 100 TRP A C 1
ATOM 785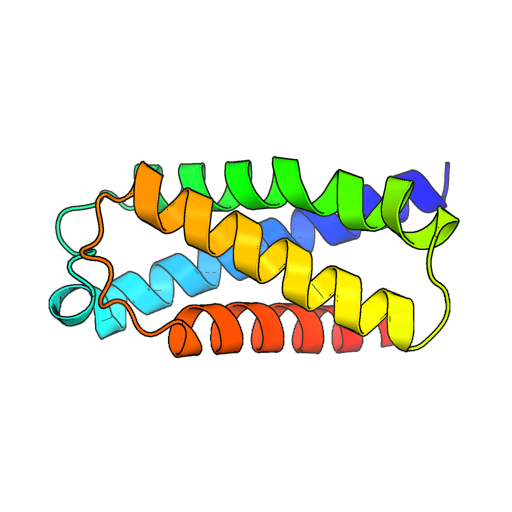 O O . TRP A 1 100 ? -12.342 5.720 -4.091 1.00 41.81 100 TRP A O 1
ATOM 795 N N . SER A 1 101 ? -13.265 4.606 -2.384 1.00 46.12 101 SER A N 1
ATOM 796 C CA . SER A 1 101 ? -12.369 5.192 -1.371 1.00 46.12 101 SER A CA 1
ATOM 797 C C . SER A 1 101 ? -10.965 4.585 -1.379 1.00 46.12 101 SER A C 1
ATOM 799 O O . SER A 1 101 ? -10.019 5.271 -1.014 1.00 46.12 101 SER A O 1
ATOM 801 N N . ALA A 1 102 ? -10.824 3.327 -1.808 1.00 52.16 102 ALA A N 1
ATOM 802 C CA . ALA A 1 102 ? -9.522 2.690 -2.007 1.00 52.16 102 ALA A CA 1
ATOM 803 C C . ALA A 1 102 ? -8.889 3.144 -3.333 1.00 52.16 102 ALA A C 1
ATOM 805 O O . ALA A 1 102 ? -7.701 3.438 -3.379 1.00 52.16 102 ALA A O 1
ATOM 806 N N . ILE A 1 103 ? -9.708 3.306 -4.377 1.00 55.84 103 ILE A N 1
ATOM 807 C CA . ILE A 1 103 ? -9.297 3.869 -5.667 1.00 55.84 103 ILE A CA 1
ATOM 808 C C . ILE A 1 103 ? -8.848 5.321 -5.496 1.00 55.84 103 ILE A C 1
ATOM 810 O O . ILE A 1 103 ? -7.786 5.675 -5.986 1.00 55.84 103 ILE A O 1
ATOM 814 N N . THR A 1 104 ? -9.585 6.167 -4.766 1.00 54.38 104 THR A N 1
ATOM 815 C CA . THR A 1 104 ? -9.125 7.542 -4.516 1.00 54.38 104 THR A CA 1
ATOM 816 C C . THR A 1 104 ? -7.867 7.584 -3.659 1.00 54.38 104 THR A C 1
ATOM 818 O O . THR A 1 104 ? -7.051 8.477 -3.861 1.00 54.38 104 THR A O 1
ATOM 821 N N . LEU A 1 105 ? -7.675 6.623 -2.749 1.00 54.53 105 LEU A N 1
ATOM 822 C CA . LEU A 1 105 ? -6.438 6.488 -1.979 1.00 54.53 105 LEU A CA 1
ATOM 823 C C . LEU A 1 105 ? -5.242 6.176 -2.876 1.00 54.53 105 LEU A C 1
ATOM 825 O O . LEU A 1 105 ? -4.241 6.881 -2.816 1.00 54.53 105 LEU A O 1
ATOM 829 N N . SER A 1 106 ? -5.382 5.148 -3.715 1.00 55.00 106 SER A N 1
ATOM 830 C CA . SER A 1 106 ? -4.329 4.674 -4.609 1.00 55.00 106 SER A CA 1
ATOM 831 C C . SER A 1 106 ? -4.014 5.708 -5.689 1.00 55.00 106 SER A C 1
ATOM 833 O O . SER A 1 106 ? -2.854 6.043 -5.899 1.00 55.00 106 SER A O 1
ATOM 835 N N . VAL A 1 107 ? -5.038 6.321 -6.294 1.00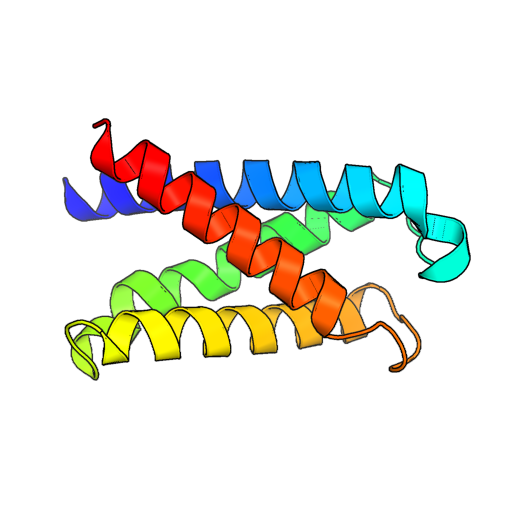 59.50 107 VAL A N 1
ATOM 836 C CA . VAL A 1 107 ? -4.865 7.400 -7.280 1.00 59.50 107 VAL A CA 1
ATOM 837 C C . VAL A 1 107 ? -4.208 8.627 -6.646 1.00 59.50 107 VAL A C 1
ATOM 839 O O . VAL A 1 107 ? -3.322 9.217 -7.256 1.00 59.50 107 VAL A O 1
ATOM 842 N N . ALA A 1 108 ? -4.582 9.012 -5.420 1.00 59.50 108 ALA A N 1
ATOM 843 C CA . ALA A 1 108 ? -3.942 10.140 -4.742 1.00 59.50 108 ALA A CA 1
ATOM 844 C C . ALA A 1 108 ? -2.485 9.831 -4.359 1.00 59.50 108 ALA A C 1
ATOM 846 O O . ALA A 1 108 ? -1.619 10.688 -4.532 1.00 59.50 108 ALA A O 1
ATOM 847 N N . ALA A 1 109 ? -2.203 8.617 -3.878 1.00 55.38 109 ALA A N 1
ATOM 848 C CA . ALA A 1 109 ? -0.859 8.181 -3.513 1.00 55.38 109 ALA A CA 1
ATOM 849 C C . ALA A 1 109 ? 0.060 8.069 -4.741 1.00 55.38 109 ALA A C 1
ATOM 851 O O . ALA A 1 109 ? 1.172 8.594 -4.712 1.00 55.38 109 ALA A O 1
ATOM 852 N N . ASN A 1 110 ? -0.419 7.484 -5.844 1.00 57.41 110 ASN A N 1
ATOM 853 C CA . ASN A 1 110 ? 0.338 7.375 -7.092 1.00 57.41 110 ASN A CA 1
ATOM 854 C C . ASN A 1 110 ? 0.513 8.722 -7.796 1.00 57.41 110 ASN A C 1
ATOM 856 O O . ASN A 1 110 ? 1.616 9.018 -8.245 1.00 57.41 110 ASN A O 1
ATOM 860 N N . ALA A 1 111 ? -0.505 9.591 -7.825 1.00 58.06 111 ALA A N 1
ATOM 861 C CA . ALA A 1 111 ? -0.358 10.940 -8.377 1.00 58.06 111 ALA A CA 1
ATOM 862 C C . ALA A 1 111 ? 0.666 11.766 -7.585 1.00 58.06 111 ALA A C 1
ATOM 864 O O . ALA A 1 111 ? 1.494 12.463 -8.171 1.00 58.06 111 ALA A O 1
ATOM 865 N N . PHE A 1 112 ? 0.656 11.656 -6.254 1.00 56.09 112 PHE A N 1
ATOM 866 C CA . PHE A 1 112 ? 1.645 12.323 -5.413 1.00 56.09 112 PHE A CA 1
ATOM 867 C C . PHE A 1 112 ? 3.046 11.726 -5.600 1.00 56.09 112 PHE A C 1
ATOM 869 O O . PHE A 1 112 ? 4.014 12.469 -5.731 1.00 56.09 112 PHE A O 1
ATOM 876 N N . SER A 1 113 ? 3.163 10.399 -5.698 1.00 53.47 113 SER A N 1
ATOM 877 C CA . SER A 1 113 ? 4.439 9.723 -5.956 1.00 53.47 113 SER A CA 1
ATOM 878 C C . SER A 1 113 ? 5.004 10.046 -7.345 1.00 53.47 113 SER A C 1
ATOM 880 O O . SER A 1 113 ? 6.214 10.198 -7.484 1.00 53.47 113 SER A O 1
ATOM 882 N N . TYR A 1 114 ? 4.152 10.208 -8.362 1.00 58.78 114 TYR A N 1
ATOM 883 C CA . TYR A 1 114 ? 4.542 10.644 -9.705 1.00 58.78 114 TYR A CA 1
ATOM 884 C C . TYR A 1 114 ? 5.041 12.095 -9.711 1.00 58.78 114 TYR A C 1
ATOM 886 O O . TYR A 1 114 ? 6.074 12.390 -10.305 1.00 58.78 114 TYR A O 1
ATOM 894 N N . LEU A 1 115 ? 4.356 12.996 -8.996 1.00 55.91 115 LEU A N 1
ATOM 895 C CA . LEU A 1 115 ? 4.781 14.394 -8.850 1.00 55.91 115 LEU A CA 1
ATOM 896 C C . LEU A 1 115 ? 6.112 14.525 -8.102 1.00 55.91 115 LEU A C 1
ATOM 898 O O . LEU A 1 115 ? 6.957 15.325 -8.492 1.00 55.91 115 LEU A O 1
ATOM 902 N N . VAL A 1 116 ? 6.312 13.732 -7.048 1.00 55.84 116 VAL A N 1
ATOM 903 C CA . VAL A 1 116 ? 7.571 13.715 -6.293 1.00 55.84 116 VAL A CA 1
ATOM 904 C C . VAL A 1 116 ? 8.695 13.075 -7.113 1.00 55.84 116 VAL A C 1
ATOM 906 O O . VAL A 1 116 ? 9.804 13.594 -7.107 1.00 55.84 116 VAL A O 1
ATOM 909 N N . GLY A 1 117 ? 8.412 12.002 -7.858 1.00 49.72 117 GLY A N 1
ATOM 910 C CA . GLY A 1 117 ? 9.389 11.328 -8.719 1.00 49.72 117 GLY A CA 1
ATOM 911 C C . GLY A 1 117 ? 9.812 12.128 -9.957 1.00 49.72 117 GLY A C 1
ATOM 912 O O . GLY A 1 117 ? 10.910 11.924 -10.453 1.00 49.72 117 GLY A O 1
ATOM 913 N N . LEU A 1 118 ? 8.981 13.054 -10.448 1.00 48.81 118 LEU A N 1
ATOM 914 C CA . LEU A 1 118 ? 9.351 14.015 -11.501 1.00 48.81 118 LEU A CA 1
ATOM 915 C C . LEU A 1 118 ? 10.218 15.176 -10.988 1.00 48.81 118 LEU A C 1
ATOM 917 O O . LEU A 1 118 ? 10.861 15.854 -11.786 1.00 48.81 118 LEU A O 1
ATOM 921 N N . ALA A 1 119 ? 10.195 15.438 -9.680 1.00 43.16 119 ALA A N 1
ATOM 922 C CA . ALA A 1 119 ? 10.946 16.516 -9.036 1.00 43.16 119 ALA A CA 1
ATOM 923 C C . ALA A 1 119 ? 12.333 16.077 -8.517 1.00 43.16 119 ALA A C 1
ATOM 925 O O . ALA A 1 119 ? 13.035 16.886 -7.905 1.00 43.16 119 ALA A O 1
ATOM 926 N N . SER A 1 120 ? 12.716 14.816 -8.747 1.00 39.72 120 SER A N 1
ATOM 927 C CA . SER A 1 120 ? 13.995 14.190 -8.375 1.00 39.72 120 SER A CA 1
ATOM 928 C C . SER A 1 120 ? 14.728 13.668 -9.600 1.00 39.72 120 SER A C 1
ATOM 930 O O . SER A 1 120 ? 15.964 13.835 -9.649 1.00 39.72 120 SER A O 1
#

Foldseek 3Di:
DVLVVVLVVLLVLLLVLLLVVQVVCCVPPCVVQVVVPPDSVLSSVLSSVLSVVLSCCLRPPQCVPDDDPVSVVCSLVVSLVSSVVSCCVSVVTPPPDPSVSSSCSSVVSVVVSVVVVVVD

pLDDT: mean 75.37, std 14.23, range [39.72, 91.12]

Radius of gyration: 14.58 Å; Cα contacts (8 Å, |Δi|>4): 80; chains: 1; bounding box: 42×26×38 Å